Protein AF-A0A430JKJ5-F1 (afdb_monomer_lite)

Secondary structure (DSSP, 8-state):
----------------------------------------------SS--HHHHHHHHHTTTS-----PPEEEE-GGG-BTTEEEEEETTS-EEEEE-SS--EEEBTTS-EEE-EEEEEEGGG--TTSSPPBTTTHHHHHHHHHHHHHHHHTT---TTS-EEEEEESSS-EEEESSGGG-

pLDDT: mean 75.58, std 22.38, range [38.5, 97.31]

Sequence (180 aa):
MLKFKSPNLKFVTVLALVSIICTNGWASTVAAASVESMKALPNIIDSSGNTQQLLNRVTGNVYGSQTKNQIVREVVEQRTSKSKHFLLADGSYQAQISLKDVHYEDENGHWQDIKTDLIDEADLDVATVALSKASAKEVKQLAKDNKDKKSKNQLDRSQTSYRALQIPYDVKIPKQWKQG

Organism: NCBI:txid2496558

Foldseek 3Di:
DDDDDDDDDDDDDDDDDDDDDDPPDPPPPPPPDDDDDPPDDPPPDDVPPCPVVVCCVVVVPVPDDPPVFDFPDWPQVPDDQFWTWTQTPVRDIDIDGHPGGQWAQFPVRGTDGADPDKDWLLPDDPVPDGFGPACVVVSVVSNVVSVVCVVVVNDDSQQTWIWRGGDNHTDTGHNDPVVD

Radius of gyration: 34.62 Å; chains: 1; bounding box: 59×71×92 Å

Structure (mmCIF, N/CA/C/O backbone):
data_AF-A0A430JKJ5-F1
#
_entry.id   AF-A0A430JKJ5-F1
#
loop_
_atom_site.group_PDB
_atom_site.id
_atom_site.type_symbol
_atom_site.label_atom_id
_atom_site.label_alt_id
_atom_site.label_comp_id
_atom_site.label_asym_id
_atom_site.label_entity_id
_atom_site.label_seq_id
_atom_site.pdbx_PDB_ins_code
_atom_site.Cartn_x
_atom_site.Cartn_y
_atom_site.Cartn_z
_atom_site.occupancy
_atom_site.B_iso_or_equiv
_atom_sit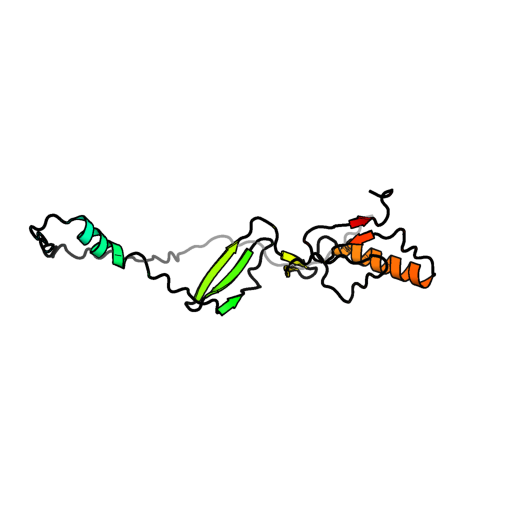e.auth_seq_id
_atom_site.auth_comp_id
_atom_site.auth_asym_id
_atom_site.auth_atom_id
_atom_site.pdbx_PDB_model_num
ATOM 1 N N . MET A 1 1 ? 9.485 57.137 -21.119 1.00 43.47 1 MET A N 1
ATOM 2 C CA . MET A 1 1 ? 8.106 57.587 -21.410 1.00 43.47 1 MET A CA 1
ATOM 3 C C . MET A 1 1 ? 7.157 56.467 -20.983 1.00 43.47 1 MET A C 1
ATOM 5 O O . MET A 1 1 ? 6.981 55.505 -21.713 1.00 43.47 1 MET A O 1
ATOM 9 N N . LEU A 1 2 ? 6.689 56.516 -19.732 1.00 38.50 2 LEU A N 1
ATOM 10 C CA . LEU A 1 2 ? 5.888 55.473 -19.075 1.00 38.50 2 LEU A CA 1
ATOM 11 C C . LEU A 1 2 ? 4.396 55.742 -19.314 1.00 38.50 2 LEU A C 1
ATOM 13 O O . LEU A 1 2 ? 3.944 56.863 -19.095 1.00 38.50 2 LEU A O 1
ATOM 17 N N . LYS A 1 3 ? 3.628 54.730 -19.729 1.00 49.59 3 LYS A N 1
ATOM 18 C CA . LYS A 1 3 ? 2.158 54.781 -19.740 1.00 49.59 3 LYS A CA 1
ATOM 19 C C . LYS A 1 3 ? 1.602 53.642 -18.892 1.00 49.59 3 LYS A C 1
ATOM 21 O O . LYS A 1 3 ? 1.526 52.502 -19.334 1.00 49.59 3 LYS A O 1
ATOM 26 N N . PHE A 1 4 ? 1.219 53.995 -17.668 1.00 42.94 4 PHE A N 1
ATOM 27 C CA . PHE A 1 4 ? 0.308 53.230 -16.823 1.00 42.94 4 PHE A CA 1
ATOM 28 C C . PHE A 1 4 ? -1.091 53.231 -17.449 1.00 42.94 4 PHE A C 1
ATOM 30 O O . PHE A 1 4 ? -1.574 54.274 -17.892 1.00 42.94 4 PHE A O 1
ATOM 37 N N . LYS A 1 5 ? -1.757 52.074 -17.448 1.00 46.75 5 LYS A N 1
ATOM 38 C CA . LYS A 1 5 ? -3.188 51.966 -17.742 1.00 46.75 5 LYS A CA 1
ATOM 39 C C . LYS A 1 5 ? -3.823 50.972 -16.772 1.00 46.75 5 LYS A C 1
ATOM 41 O O . LYS A 1 5 ? -3.668 49.768 -16.924 1.00 46.75 5 LYS A O 1
ATOM 46 N N . SER A 1 6 ? -4.540 51.503 -15.790 1.00 54.81 6 SER A N 1
ATOM 47 C CA . SER A 1 6 ? -5.613 50.822 -15.063 1.00 54.81 6 SER A CA 1
ATOM 48 C C . SER A 1 6 ? -6.937 51.525 -15.387 1.00 54.81 6 SER A C 1
ATOM 50 O O . SER A 1 6 ? -6.944 52.707 -15.745 1.00 54.81 6 SER A O 1
ATOM 52 N N . PRO A 1 7 ? -8.054 50.786 -15.358 1.00 58.53 7 PRO A N 1
ATOM 53 C CA . PRO A 1 7 ? -9.242 51.285 -14.656 1.00 58.53 7 PRO A CA 1
ATOM 54 C C . PRO A 1 7 ? -9.974 50.151 -13.902 1.00 58.53 7 PRO A C 1
ATOM 56 O O . PRO A 1 7 ? -10.229 49.095 -14.463 1.00 58.53 7 PRO A O 1
ATOM 59 N N . ASN A 1 8 ? -10.159 50.295 -12.582 1.00 41.75 8 ASN A N 1
ATOM 60 C CA . ASN A 1 8 ? -11.406 50.691 -11.889 1.00 41.75 8 ASN A CA 1
ATOM 61 C C . ASN A 1 8 ? -12.395 49.528 -11.664 1.00 41.75 8 ASN A C 1
ATOM 63 O O . ASN A 1 8 ? -12.852 48.945 -12.636 1.00 41.75 8 ASN A O 1
ATOM 67 N N . LEU A 1 9 ? -12.836 49.283 -10.416 1.00 39.97 9 LEU A N 1
ATOM 68 C CA . LEU A 1 9 ? -14.124 49.808 -9.912 1.00 39.97 9 LEU A CA 1
ATOM 69 C C . LEU A 1 9 ? -14.486 49.292 -8.487 1.00 39.97 9 LEU A C 1
ATOM 71 O O . LEU A 1 9 ? -15.038 48.214 -8.340 1.00 39.97 9 LEU A O 1
ATOM 75 N N . LYS A 1 10 ? -14.184 50.134 -7.482 1.00 42.31 10 LYS A N 1
ATOM 76 C CA . LYS A 1 10 ? -14.987 50.597 -6.315 1.00 42.31 10 LYS A CA 1
ATOM 77 C C . LYS A 1 10 ? -15.687 49.621 -5.331 1.00 42.31 10 LYS A C 1
ATOM 79 O O . LYS A 1 10 ? -16.267 48.627 -5.727 1.00 42.31 10 LYS A O 1
ATOM 84 N N . PHE A 1 11 ? -15.796 50.134 -4.088 1.00 40.69 11 PHE A N 1
ATOM 85 C CA . PHE A 1 11 ? -16.632 49.737 -2.928 1.00 40.69 11 PHE A CA 1
ATOM 86 C C . PHE A 1 11 ? -16.007 48.649 -2.029 1.00 40.69 11 PHE A C 1
ATOM 88 O O . PHE A 1 11 ? -15.723 47.566 -2.501 1.00 40.69 11 PHE A O 1
ATOM 95 N N . VAL A 1 12 ? -15.742 48.808 -0.729 1.00 43.81 12 VAL A N 1
ATOM 96 C CA . VAL A 1 12 ? -16.074 49.806 0.299 1.00 43.81 12 VAL A CA 1
ATOM 97 C C . VAL A 1 12 ? -15.045 49.648 1.421 1.00 43.81 12 VAL A C 1
ATOM 99 O O . VAL A 1 12 ? -14.751 48.529 1.833 1.00 43.81 12 VAL A O 1
ATOM 102 N N . THR A 1 13 ? -14.565 50.762 1.966 1.00 44.81 13 THR A N 1
ATOM 103 C CA . THR A 1 13 ? -13.872 50.797 3.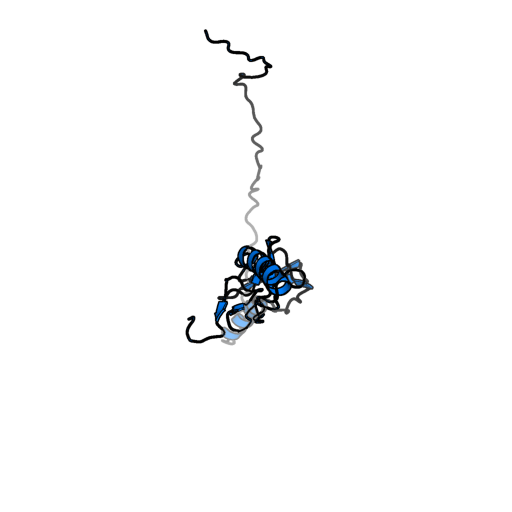255 1.00 44.81 13 THR A CA 1
ATOM 104 C C . THR A 1 13 ? -14.624 51.761 4.171 1.00 44.81 13 THR A C 1
ATOM 106 O O . THR A 1 13 ? -15.038 52.826 3.722 1.00 44.81 13 THR A O 1
ATOM 109 N N . VAL A 1 14 ? -14.689 51.402 5.456 1.00 39.31 14 VAL A N 1
ATOM 110 C CA . VAL A 1 14 ? -15.013 52.244 6.625 1.00 39.31 14 VAL A CA 1
ATOM 111 C C . VAL A 1 14 ? -16.501 52.451 6.946 1.00 39.31 14 VAL A C 1
ATOM 113 O O . VAL A 1 14 ? -17.151 53.337 6.409 1.00 39.31 14 VAL A O 1
ATOM 116 N N . LEU A 1 15 ? -16.983 51.744 7.972 1.00 39.16 15 LEU A N 1
ATOM 117 C CA . LEU A 1 15 ? -17.600 52.414 9.122 1.00 39.16 15 LEU A CA 1
ATOM 118 C C . LEU A 1 15 ? -17.430 51.545 10.375 1.00 39.16 15 LEU A C 1
ATOM 120 O O . LEU A 1 15 ? -17.900 50.412 10.442 1.00 39.16 15 LEU A O 1
ATOM 124 N N . ALA A 1 16 ? -16.697 52.081 11.343 1.00 38.69 16 ALA A N 1
ATOM 125 C CA . ALA A 1 16 ? -16.612 51.558 12.694 1.00 38.69 16 ALA A CA 1
ATOM 126 C C . ALA A 1 16 ? -17.797 52.064 13.533 1.00 38.69 16 ALA A C 1
ATOM 128 O O . ALA A 1 16 ? -18.302 53.154 13.280 1.00 38.69 16 ALA A O 1
ATOM 129 N N . LEU A 1 17 ? -18.096 51.302 14.594 1.00 39.66 17 LEU A N 1
ATOM 130 C CA . LEU A 1 17 ? -18.812 51.684 15.821 1.00 39.66 17 LEU A CA 1
ATOM 131 C C . LEU A 1 17 ? -20.330 51.924 15.743 1.00 39.66 17 LEU A C 1
ATOM 133 O O . LEU A 1 17 ? -20.794 52.857 15.105 1.00 39.66 17 LEU A O 1
ATOM 137 N N . VAL A 1 18 ? -21.050 51.092 16.515 1.00 40.38 18 VAL A N 1
ATOM 138 C CA . VAL A 1 18 ? -22.227 51.343 17.392 1.00 40.38 18 VAL A CA 1
ATOM 139 C C . VAL A 1 18 ? -22.970 49.995 17.482 1.00 40.38 18 VAL A C 1
ATOM 141 O O . VAL A 1 18 ? -23.656 49.589 16.559 1.00 40.38 18 VAL A O 1
ATOM 144 N N . SER A 1 19 ? -22.560 49.108 18.389 1.00 39.31 19 SER A N 1
ATOM 145 C CA . SER A 1 19 ? -23.060 48.947 19.765 1.00 39.31 19 SER A CA 1
ATOM 146 C C . SER A 1 19 ? -24.306 48.060 19.867 1.00 39.31 19 SER A C 1
ATOM 148 O O . SER A 1 19 ? -25.221 48.189 19.066 1.00 39.31 19 SER A O 1
ATOM 150 N N . ILE A 1 20 ? -24.340 47.302 20.967 1.00 48.88 20 ILE A N 1
ATOM 151 C CA . ILE A 1 20 ? -25.527 46.847 21.707 1.00 48.88 20 ILE A CA 1
ATOM 152 C C . ILE A 1 20 ? -25.961 45.383 21.486 1.00 48.88 20 ILE A C 1
ATOM 154 O O . ILE A 1 20 ? -26.680 45.033 20.563 1.00 48.88 20 ILE A O 1
ATOM 158 N N . ILE A 1 21 ? -25.514 44.577 22.461 1.00 48.72 21 ILE A N 1
ATOM 159 C CA . ILE A 1 21 ? -26.266 43.589 23.255 1.00 48.72 21 ILE A CA 1
ATOM 160 C C . ILE A 1 21 ? -26.937 42.444 22.487 1.00 48.72 21 ILE A C 1
ATOM 162 O O . ILE A 1 21 ? -28.002 42.612 21.914 1.00 48.72 21 ILE A O 1
ATOM 166 N N . CYS A 1 22 ? -26.396 41.236 22.664 1.00 47.09 22 CYS A N 1
ATOM 167 C CA . CYS A 1 22 ? -27.183 40.031 22.953 1.00 47.09 22 CYS A CA 1
ATOM 168 C C . CYS A 1 22 ? -26.303 39.056 23.748 1.00 47.09 22 CYS A C 1
ATOM 170 O O . CYS A 1 22 ? -25.834 38.030 23.261 1.00 47.09 22 CYS A O 1
ATOM 172 N N . THR A 1 23 ? -26.049 39.416 25.005 1.00 49.38 23 THR A N 1
ATOM 173 C CA . THR A 1 23 ? -25.749 38.446 26.056 1.00 49.38 23 THR A CA 1
ATOM 174 C C . THR A 1 23 ? -26.977 37.553 26.217 1.00 49.38 23 THR A C 1
ATOM 176 O O . THR A 1 23 ? -27.922 37.923 26.913 1.00 49.38 23 THR A O 1
ATOM 179 N N . ASN A 1 24 ? -26.992 36.391 25.569 1.00 54.28 24 ASN A N 1
ATOM 180 C CA . ASN A 1 24 ? -27.980 35.367 25.885 1.00 54.28 24 ASN A CA 1
ATOM 181 C C . ASN A 1 24 ? -27.554 34.697 27.189 1.00 54.28 24 ASN A C 1
ATOM 183 O O . ASN A 1 24 ? -26.754 33.764 27.216 1.00 54.28 24 ASN A O 1
ATOM 187 N N . GLY A 1 25 ? -28.067 35.272 28.277 1.00 43.81 25 GLY A N 1
ATOM 188 C CA . GLY A 1 25 ? -28.028 34.714 29.612 1.00 43.81 25 GLY A CA 1
ATOM 189 C C . GLY A 1 25 ? -28.735 33.369 29.631 1.00 43.81 25 GLY A C 1
ATOM 190 O O . GLY A 1 25 ? -29.954 33.285 29.491 1.00 43.81 25 GLY A O 1
ATOM 191 N N . TRP A 1 26 ? -27.958 32.315 29.849 1.00 45.47 26 TRP A N 1
ATOM 192 C CA . TRP A 1 26 ? -28.495 31.069 30.359 1.00 45.47 26 TRP A CA 1
ATOM 193 C C . TRP A 1 26 ? -28.844 31.316 31.827 1.00 45.47 26 TRP A C 1
ATOM 195 O O . TRP A 1 26 ? -27.991 31.285 32.713 1.00 45.47 26 TRP A O 1
ATOM 205 N N . ALA A 1 27 ? -30.104 31.663 32.071 1.00 41.31 27 ALA A N 1
ATOM 206 C CA . ALA A 1 27 ? -30.665 31.732 33.405 1.00 41.31 27 ALA A CA 1
ATOM 207 C C . ALA A 1 27 ? -30.803 30.302 33.943 1.00 41.31 27 ALA A C 1
ATOM 209 O O . ALA A 1 27 ? -31.838 29.662 33.781 1.00 41.31 27 ALA A O 1
ATOM 210 N N . SER A 1 28 ? -29.748 29.785 34.569 1.00 47.28 28 SER A N 1
ATOM 211 C CA . SER A 1 28 ? -29.878 28.642 35.469 1.00 47.28 28 SER A CA 1
ATOM 212 C C . SER A 1 28 ? -30.292 29.178 36.832 1.00 47.28 28 SER A C 1
ATOM 214 O O . SER A 1 28 ? -29.468 29.558 37.661 1.00 47.28 28 SER A O 1
ATOM 216 N N . THR A 1 29 ? -31.602 29.250 37.044 1.00 52.78 29 THR A N 1
ATOM 217 C CA . THR A 1 29 ? -32.193 29.376 38.371 1.00 52.78 29 THR A CA 1
ATOM 218 C C . THR A 1 29 ? -31.879 28.100 39.152 1.00 52.78 29 THR A C 1
ATOM 220 O O . THR A 1 29 ? -32.516 27.064 38.983 1.00 52.78 29 THR A O 1
ATOM 223 N N . VAL A 1 30 ? -30.871 28.153 40.024 1.00 49.38 30 VAL A N 1
ATOM 224 C CA . VAL A 1 30 ? -30.726 27.164 41.098 1.00 49.38 30 VAL A CA 1
ATOM 225 C C . VAL A 1 30 ? -31.792 27.471 42.142 1.00 49.38 30 VAL A C 1
ATOM 227 O O . VAL A 1 30 ? -31.608 28.283 43.044 1.00 49.38 30 VAL A O 1
ATOM 230 N N . ALA A 1 31 ? -32.958 26.852 41.966 1.00 43.62 31 ALA A N 1
ATOM 231 C CA . ALA A 1 31 ? -33.955 26.757 43.012 1.00 43.62 31 ALA A CA 1
ATOM 232 C C . ALA A 1 31 ? -33.332 25.999 44.192 1.00 43.62 31 ALA A C 1
ATOM 234 O O . ALA A 1 31 ? -33.037 24.807 44.103 1.00 43.62 31 ALA A O 1
ATOM 235 N N . ALA A 1 32 ? -33.117 26.714 45.293 1.00 47.91 32 ALA A N 1
ATOM 236 C CA . ALA A 1 32 ? -32.858 26.129 46.594 1.00 47.91 32 ALA A CA 1
ATOM 237 C C . ALA A 1 32 ? -34.138 25.418 47.061 1.00 47.91 32 ALA A C 1
ATOM 239 O O . ALA A 1 32 ? -34.998 26.012 47.707 1.00 47.91 32 ALA A O 1
ATOM 240 N N . ALA A 1 33 ? -34.284 24.148 46.687 1.00 47.75 33 ALA A N 1
ATOM 241 C CA . ALA A 1 33 ? -35.270 23.254 47.270 1.00 47.75 33 ALA A CA 1
ATOM 242 C C . ALA A 1 33 ? -34.684 22.654 48.556 1.00 47.75 33 ALA A C 1
ATOM 244 O O . ALA A 1 33 ? -33.824 21.778 48.523 1.00 47.75 33 ALA A O 1
ATOM 245 N N . SER A 1 34 ? -35.11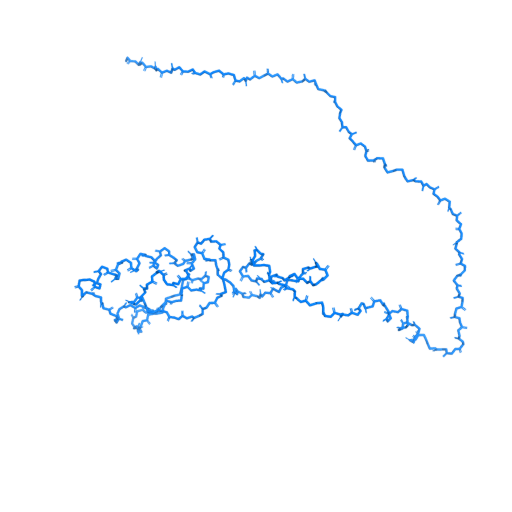8 23.241 49.670 1.00 43.88 34 SER A N 1
ATOM 246 C CA . SER A 1 34 ? -35.450 22.601 50.948 1.00 43.88 34 SER A CA 1
ATOM 247 C C . SER A 1 34 ? -34.831 21.230 51.255 1.00 43.88 34 SER A C 1
ATOM 249 O O . SER A 1 34 ? -35.166 20.208 50.657 1.00 43.88 34 SER A O 1
ATOM 251 N N . VAL A 1 35 ? -34.034 21.233 52.324 1.00 50.25 35 VAL A N 1
ATOM 252 C CA . VAL A 1 35 ? -33.816 20.108 53.238 1.00 50.25 35 VAL A CA 1
ATOM 253 C C . VAL A 1 35 ? -35.162 19.472 53.588 1.00 50.25 35 VAL A C 1
ATOM 255 O O . VAL A 1 35 ? -36.017 20.176 54.106 1.00 50.25 35 VAL A O 1
ATOM 258 N N . GLU A 1 36 ? -35.337 18.174 53.324 1.00 49.38 36 GLU A N 1
ATOM 259 C CA . GLU A 1 36 ? -35.949 17.213 54.254 1.00 49.38 36 GLU A CA 1
ATOM 260 C C . GLU A 1 36 ? -36.049 15.805 53.648 1.00 49.38 36 GLU A C 1
ATOM 262 O O . GLU A 1 36 ? -36.256 15.611 52.455 1.00 49.38 36 GLU A O 1
ATOM 267 N N . SER A 1 37 ? -35.951 14.812 54.534 1.00 45.97 37 SER A N 1
ATOM 268 C CA . SER A 1 37 ? -36.107 13.375 54.283 1.00 45.97 37 SER A CA 1
ATOM 269 C C . SER A 1 37 ? -34.850 12.608 53.852 1.00 45.97 37 SER A C 1
ATOM 271 O O . SER A 1 37 ? -34.845 11.848 52.885 1.00 45.97 37 SER A O 1
ATOM 273 N N . MET A 1 38 ? -33.806 12.664 54.687 1.00 45.25 38 MET A N 1
ATOM 274 C CA . MET A 1 38 ? -32.993 11.462 54.904 1.00 45.25 38 MET A CA 1
ATOM 275 C C . MET A 1 38 ? -33.877 10.424 55.610 1.00 45.25 38 MET A C 1
ATOM 277 O O . MET A 1 38 ? -33.901 10.326 56.836 1.00 45.25 38 MET A O 1
ATOM 281 N N . LYS A 1 39 ? -34.669 9.681 54.829 1.00 48.00 39 LYS A N 1
ATOM 282 C CA . LYS A 1 39 ? -35.293 8.447 55.303 1.00 48.00 39 LYS A CA 1
ATOM 283 C C . LYS A 1 39 ? -34.177 7.523 55.767 1.00 48.00 39 LYS A C 1
ATOM 285 O O . LYS A 1 39 ? -33.241 7.250 55.019 1.00 48.00 39 LYS A O 1
ATOM 290 N N . ALA A 1 40 ? -34.301 7.103 57.021 1.00 45.19 40 ALA A N 1
ATOM 291 C CA . ALA A 1 40 ? -33.427 6.162 57.690 1.00 45.19 40 ALA A CA 1
ATOM 292 C C . ALA A 1 40 ? -32.997 5.037 56.741 1.00 45.19 40 ALA A C 1
ATOM 294 O O . ALA A 1 40 ? -33.836 4.357 56.144 1.00 45.19 40 ALA A O 1
ATOM 295 N N . LEU A 1 41 ? -31.683 4.849 56.618 1.00 42.44 41 LEU A N 1
ATOM 296 C CA . LEU A 1 41 ? -31.131 3.638 56.032 1.00 42.44 41 LEU A CA 1
ATOM 297 C C . LEU A 1 41 ? -31.701 2.449 56.820 1.00 42.44 41 LEU A C 1
ATOM 299 O O . LEU A 1 41 ? -31.653 2.478 58.055 1.00 42.44 41 LEU A O 1
ATOM 303 N N . PRO A 1 42 ? -32.254 1.417 56.161 1.00 50.62 42 PRO A N 1
ATOM 304 C CA . PRO A 1 42 ? -32.608 0.202 56.867 1.00 50.62 42 PRO A CA 1
ATOM 305 C C . PRO A 1 42 ? -31.329 -0.359 57.487 1.00 50.62 42 PRO A C 1
ATOM 307 O O . PRO A 1 42 ? -30.350 -0.641 56.795 1.00 50.62 42 PRO A O 1
ATOM 310 N N . ASN A 1 43 ? -31.336 -0.473 58.811 1.00 47.88 43 ASN A N 1
ATOM 311 C CA . ASN A 1 43 ? -30.286 -1.122 59.570 1.00 47.88 43 ASN A CA 1
ATOM 312 C C . ASN A 1 43 ? -30.338 -2.624 59.260 1.00 47.88 43 ASN A C 1
ATOM 314 O O . ASN A 1 43 ? -31.046 -3.377 59.924 1.00 47.88 43 ASN A O 1
ATOM 318 N N . ILE A 1 44 ? -29.649 -3.055 58.203 1.00 49.06 44 ILE A N 1
ATOM 319 C CA . ILE A 1 44 ? -29.489 -4.474 57.875 1.00 49.06 44 ILE A CA 1
ATOM 320 C C . ILE A 1 44 ? -28.328 -5.001 58.721 1.00 49.06 44 ILE A C 1
ATOM 322 O O . ILE A 1 44 ? -27.217 -5.197 58.234 1.00 49.06 44 ILE A O 1
ATOM 326 N N . ILE A 1 45 ? -28.581 -5.189 60.016 1.00 43.78 45 ILE A N 1
ATOM 327 C CA . ILE A 1 45 ? -27.755 -6.053 60.859 1.00 43.78 45 ILE A CA 1
ATOM 328 C C . ILE A 1 45 ? -28.511 -7.371 60.952 1.00 43.78 45 ILE A C 1
ATOM 330 O O . ILE A 1 45 ? -29.358 -7.556 61.822 1.00 43.78 45 ILE A O 1
ATOM 334 N N . ASP A 1 46 ? -28.223 -8.270 60.017 1.00 48.22 46 ASP A N 1
ATOM 335 C CA . ASP A 1 46 ? -28.394 -9.689 60.294 1.00 48.22 46 ASP A CA 1
ATOM 336 C C . ASP A 1 46 ? -27.149 -10.153 61.062 1.00 48.22 46 ASP A C 1
ATOM 338 O O . ASP A 1 46 ? -26.013 -9.865 60.674 1.00 48.22 46 ASP A O 1
ATOM 342 N N . SER A 1 47 ? -27.355 -10.827 62.187 1.00 52.94 47 SER A N 1
ATOM 343 C CA . SER A 1 47 ? -26.333 -11.224 63.164 1.00 52.94 47 SER A CA 1
ATOM 344 C C . SER A 1 47 ? -25.454 -12.395 62.695 1.00 52.94 47 SER A C 1
ATOM 346 O O . SER A 1 47 ? -24.854 -13.098 63.505 1.00 52.94 47 SER A O 1
ATOM 348 N N . SER A 1 48 ? -25.335 -12.606 61.383 1.00 49.59 48 SER A N 1
ATOM 349 C CA . SER A 1 48 ? -24.735 -13.795 60.768 1.00 49.59 48 SER A CA 1
ATOM 350 C C . SER A 1 48 ? -23.320 -13.588 60.205 1.00 49.59 48 SER A C 1
ATOM 352 O O . SER A 1 48 ? -22.791 -14.466 59.526 1.00 49.59 48 SER A O 1
ATOM 354 N N . GLY A 1 49 ? -22.658 -12.462 60.507 1.00 50.94 49 GLY A N 1
ATOM 355 C CA . GLY A 1 49 ? -21.197 -12.323 60.372 1.00 50.94 49 GLY 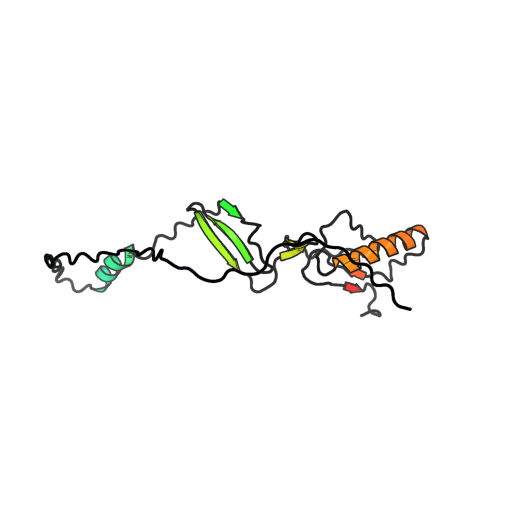A CA 1
ATOM 356 C C . GLY A 1 49 ? -20.617 -12.495 58.960 1.00 50.94 49 GLY A C 1
ATOM 357 O O . GLY A 1 49 ? -19.418 -12.725 58.826 1.00 50.94 49 GLY A O 1
ATOM 358 N N . ASN A 1 50 ? -21.425 -12.381 57.901 1.00 53.66 50 ASN A N 1
ATOM 359 C CA . ASN A 1 50 ? -20.978 -12.604 56.525 1.00 53.66 50 ASN A CA 1
ATOM 360 C C . ASN A 1 50 ? -21.079 -11.335 55.663 1.00 53.66 50 ASN A C 1
ATOM 362 O O . ASN A 1 50 ? -21.918 -11.203 54.771 1.00 53.66 50 ASN A O 1
ATOM 366 N N . THR A 1 51 ? -20.188 -10.382 55.932 1.00 52.38 51 THR A N 1
ATOM 367 C CA . THR A 1 51 ? -20.081 -9.102 55.207 1.00 52.38 51 THR A CA 1
ATOM 368 C C . THR A 1 51 ? -19.653 -9.264 53.741 1.00 52.38 51 THR A C 1
ATOM 370 O O . THR A 1 51 ? -19.977 -8.420 52.906 1.00 52.38 51 THR A O 1
ATOM 373 N N . GLN A 1 52 ? -18.995 -10.375 53.398 1.00 50.91 52 GLN A N 1
ATOM 374 C CA . GLN A 1 52 ? -18.529 -10.691 52.041 1.00 50.91 52 GLN A CA 1
ATOM 375 C C . GLN A 1 52 ? -19.699 -10.942 51.067 1.00 50.91 52 GLN A C 1
ATOM 377 O O . GLN A 1 52 ? -19.661 -10.518 49.913 1.00 50.91 52 GLN A O 1
ATOM 382 N N . GLN A 1 53 ? -20.783 -11.580 51.524 1.00 52.16 53 GLN A N 1
ATOM 383 C CA . GLN A 1 53 ? -21.939 -11.877 50.664 1.00 52.16 53 GLN A CA 1
ATOM 384 C C . GLN A 1 53 ? -22.833 -10.656 50.403 1.00 52.16 53 GLN A C 1
ATOM 386 O O . GLN A 1 53 ? -23.453 -10.564 49.341 1.00 52.16 53 GLN A O 1
ATOM 391 N N . LEU A 1 54 ? -22.883 -9.697 51.333 1.00 54.34 54 LEU A N 1
ATOM 392 C CA . LEU A 1 54 ? -23.630 -8.447 51.156 1.00 54.34 54 LEU A CA 1
ATOM 393 C C . LEU A 1 54 ? -22.925 -7.490 50.190 1.00 54.34 54 LEU A C 1
ATOM 395 O O . LEU A 1 54 ? -23.590 -6.903 49.337 1.00 54.34 54 LEU A O 1
ATOM 399 N N . LEU A 1 55 ? -21.590 -7.410 50.241 1.00 53.00 55 LEU A N 1
ATOM 400 C CA . LEU A 1 55 ? -20.805 -6.695 49.232 1.00 53.00 55 LEU A CA 1
ATOM 401 C C . LEU A 1 55 ? -21.091 -7.243 47.834 1.00 53.00 55 LEU A C 1
ATOM 403 O O . LEU A 1 55 ? -21.409 -6.455 46.951 1.00 53.00 55 LEU A O 1
ATOM 407 N N . ASN A 1 56 ? -21.120 -8.564 47.640 1.00 55.44 56 ASN A N 1
ATOM 408 C CA . ASN A 1 56 ? -21.435 -9.162 46.336 1.00 55.44 56 ASN A CA 1
ATOM 409 C C . ASN A 1 56 ? -22.884 -8.942 45.875 1.00 55.44 56 ASN A C 1
ATOM 411 O O . ASN A 1 56 ? -23.128 -8.923 44.677 1.00 55.44 56 ASN A O 1
ATOM 415 N N . ARG A 1 57 ? -23.857 -8.743 46.773 1.00 54.81 57 ARG A N 1
ATOM 416 C CA . ARG A 1 57 ? -25.244 -8.419 46.378 1.00 54.81 57 ARG A CA 1
ATOM 417 C C . ARG A 1 57 ? -25.429 -6.948 46.010 1.00 54.81 57 ARG A C 1
ATOM 419 O O . ARG A 1 57 ? -26.215 -6.643 45.120 1.00 54.81 57 ARG A O 1
ATOM 426 N N . VAL A 1 58 ? -24.698 -6.051 46.670 1.00 58.41 58 VAL A N 1
ATOM 427 C CA . VAL A 1 58 ? -24.746 -4.604 46.401 1.00 58.41 58 VAL A CA 1
ATOM 428 C C . VAL A 1 58 ? -23.854 -4.224 45.212 1.00 58.41 58 VAL A C 1
ATOM 430 O O . VAL A 1 58 ? -24.225 -3.368 44.417 1.00 58.41 58 VAL A O 1
ATOM 433 N N . THR A 1 59 ? -22.710 -4.892 45.035 1.00 50.09 59 THR A N 1
ATOM 434 C CA . THR A 1 59 ? -21.773 -4.649 43.919 1.00 50.09 59 THR A CA 1
ATOM 435 C C . THR A 1 59 ? -21.988 -5.579 42.721 1.00 50.09 59 THR A C 1
ATOM 437 O O . THR A 1 59 ? -21.660 -5.206 41.596 1.00 50.09 59 THR A O 1
ATOM 440 N N . GLY A 1 60 ? -22.602 -6.753 42.912 1.00 46.19 60 GLY A N 1
ATOM 441 C CA . GLY A 1 60 ? -22.807 -7.754 41.855 1.00 46.19 60 GLY A CA 1
ATOM 442 C C . GLY A 1 60 ? -23.841 -7.383 40.793 1.00 46.19 60 GLY A C 1
ATOM 443 O O . GLY A 1 60 ? -23.871 -8.019 39.747 1.00 46.19 60 GLY A O 1
ATOM 444 N N . ASN A 1 61 ? -24.632 -6.328 41.016 1.00 48.81 61 ASN A N 1
ATOM 445 C CA . ASN A 1 61 ? -25.570 -5.786 40.026 1.00 48.81 61 ASN A CA 1
ATOM 446 C C . ASN A 1 61 ? -25.079 -4.493 39.345 1.00 48.81 61 ASN A C 1
ATOM 448 O O . ASN A 1 61 ? -25.818 -3.916 38.551 1.00 48.81 61 ASN A O 1
ATOM 452 N N . VAL A 1 62 ? -23.853 -4.027 39.630 1.00 51.69 62 VAL A N 1
ATOM 453 C CA . VAL A 1 62 ? -23.293 -2.788 39.044 1.00 51.69 62 VAL A CA 1
ATOM 454 C C . VAL A 1 62 ? -22.265 -3.073 37.941 1.00 51.69 62 VAL A C 1
ATOM 456 O O . VAL A 1 62 ? -22.019 -2.223 37.086 1.00 51.69 62 VAL A O 1
ATOM 459 N N . TYR A 1 63 ? -21.721 -4.290 37.865 1.00 42.72 63 TYR A N 1
ATOM 460 C CA . TYR A 1 63 ? -20.934 -4.707 36.705 1.00 42.72 63 TYR A CA 1
ATOM 461 C C . TYR A 1 63 ? -21.881 -5.148 35.597 1.00 42.72 63 TYR A C 1
ATOM 463 O O . TYR A 1 63 ? -22.322 -6.294 35.555 1.00 42.72 63 TYR A O 1
ATOM 471 N N . GLY A 1 64 ? -22.228 -4.184 34.740 1.00 47.78 64 GLY A N 1
ATOM 472 C CA . GLY A 1 64 ? -23.098 -4.362 33.588 1.00 47.78 64 GLY A CA 1
ATOM 473 C C . GLY A 1 64 ? -22.842 -5.692 32.894 1.00 47.78 64 GLY A C 1
ATOM 474 O O . GLY A 1 64 ? -21.724 -5.976 32.457 1.00 47.78 64 GLY A O 1
ATOM 475 N N . SER A 1 65 ? -23.908 -6.491 32.824 1.00 42.66 65 SER A N 1
ATOM 476 C CA . SER A 1 65 ? -24.042 -7.615 31.911 1.00 42.66 65 SER A CA 1
ATOM 477 C C . SER A 1 65 ? -23.435 -7.201 30.575 1.00 42.66 65 SER A C 1
ATOM 479 O O . SER A 1 65 ? -23.970 -6.333 29.887 1.00 42.66 65 SER A O 1
ATOM 481 N N . GLN A 1 66 ? -22.272 -7.764 30.245 1.00 53.97 66 GLN A N 1
ATOM 482 C CA . GLN A 1 66 ? -21.647 -7.616 28.939 1.00 53.97 66 GLN A CA 1
ATOM 483 C C . GLN A 1 66 ? -22.505 -8.416 27.955 1.00 53.97 66 GLN A C 1
ATOM 485 O O . GLN A 1 66 ? -22.107 -9.475 27.471 1.00 53.97 66 GLN A O 1
ATOM 490 N N . THR A 1 67 ? -23.730 -7.959 27.689 1.00 55.59 67 THR A N 1
ATOM 491 C CA . THR A 1 67 ? -24.461 -8.391 26.508 1.00 55.59 67 THR A CA 1
ATOM 492 C C . THR A 1 67 ? -23.569 -7.994 25.353 1.00 55.59 67 THR A C 1
ATOM 494 O O . THR A 1 67 ? -23.397 -6.804 25.097 1.00 55.59 67 THR A O 1
ATOM 497 N N . LYS A 1 68 ? -22.920 -8.987 24.738 1.00 65.25 68 LYS A N 1
ATOM 498 C CA . LYS A 1 68 ? -22.070 -8.818 23.565 1.00 65.25 68 LYS A CA 1
ATOM 499 C C . LYS A 1 68 ? -22.912 -8.133 22.499 1.00 65.25 68 LYS A C 1
ATOM 501 O O . LYS A 1 68 ? -23.682 -8.779 21.791 1.00 65.25 68 LYS A O 1
ATOM 506 N N . ASN A 1 69 ? -22.815 -6.815 22.475 1.00 80.38 69 ASN A N 1
ATOM 507 C CA . ASN A 1 69 ? -23.600 -5.979 21.607 1.00 80.38 69 ASN A CA 1
ATOM 508 C C . ASN A 1 69 ? -23.155 -6.284 20.177 1.00 80.38 69 ASN A C 1
ATOM 510 O O . ASN A 1 69 ? -21.957 -6.333 19.883 1.00 80.38 69 ASN A O 1
ATOM 514 N N . GLN A 1 70 ? -24.112 -6.650 19.331 1.00 91.25 70 GLN A N 1
ATOM 515 C CA . GLN A 1 70 ? -23.803 -7.201 18.022 1.00 91.25 70 GLN A CA 1
ATOM 516 C C . GLN A 1 70 ? -23.347 -6.090 17.078 1.00 91.25 70 GLN A C 1
ATOM 518 O O . GLN A 1 70 ? -23.914 -4.998 17.056 1.00 91.25 70 GLN A O 1
ATOM 523 N N . ILE A 1 71 ? -22.318 -6.389 16.286 1.00 93.62 71 ILE A N 1
ATOM 524 C CA . ILE A 1 71 ? -21.839 -5.498 15.232 1.00 93.62 71 ILE A CA 1
ATOM 525 C C . ILE A 1 71 ? -22.879 -5.493 14.113 1.00 93.62 71 ILE A C 1
ATOM 527 O O . ILE A 1 71 ? -23.181 -6.540 13.545 1.00 93.62 71 ILE A O 1
ATOM 531 N N . VAL A 1 72 ? -23.400 -4.310 13.793 1.00 94.81 72 VAL A N 1
ATOM 532 C CA . VAL A 1 72 ? -24.358 -4.107 12.700 1.00 94.81 72 VAL A CA 1
ATOM 533 C C . VAL A 1 72 ? -23.620 -3.896 11.386 1.00 94.81 72 VAL A C 1
ATOM 535 O O . VAL A 1 72 ? -23.960 -4.509 10.378 1.00 94.81 72 VAL A O 1
ATOM 538 N N . ARG A 1 73 ? -22.609 -3.017 11.383 1.00 94.94 73 ARG A N 1
ATOM 539 C CA . ARG A 1 73 ? -21.800 -2.720 10.194 1.00 94.94 73 ARG A CA 1
ATOM 540 C C . ARG A 1 73 ? -20.434 -2.144 10.544 1.00 94.94 73 ARG A C 1
ATOM 542 O O . ARG A 1 73 ? -20.258 -1.539 11.601 1.00 94.94 73 ARG A O 1
ATOM 549 N N . GLU A 1 74 ? -19.495 -2.274 9.615 1.00 95.88 74 GLU A N 1
ATOM 550 C CA . GLU A 1 74 ? -18.257 -1.494 9.623 1.00 95.88 74 GLU A CA 1
ATOM 551 C C . GLU A 1 74 ? -18.526 -0.069 9.108 1.00 95.88 74 GLU A C 1
ATOM 553 O O . GLU A 1 74 ? -19.299 0.138 8.170 1.00 95.88 74 GLU A O 1
ATOM 558 N N . VAL A 1 75 ? -17.888 0.915 9.737 1.00 96.44 75 VAL A N 1
ATOM 559 C CA . VAL A 1 75 ? -17.928 2.333 9.368 1.00 96.44 75 VAL A CA 1
ATOM 560 C C . VAL A 1 75 ? -16.641 2.641 8.608 1.00 96.44 75 VAL A C 1
ATOM 562 O O . VAL A 1 75 ? -15.639 3.074 9.180 1.00 96.44 75 VAL A O 1
ATOM 565 N N . VAL A 1 76 ? -16.651 2.329 7.311 1.00 95.19 76 VAL A N 1
ATOM 566 C CA . VAL A 1 76 ? -15.471 2.389 6.428 1.00 95.19 76 VAL A CA 1
ATOM 567 C C . VAL A 1 76 ? -14.910 3.810 6.337 1.00 95.19 76 VAL A C 1
ATOM 569 O O . VAL A 1 76 ? -13.700 3.996 6.234 1.00 95.19 76 VAL A O 1
ATOM 572 N N . GLU A 1 77 ? -15.768 4.821 6.461 1.00 94.44 77 GLU A N 1
ATOM 573 C CA . GLU A 1 77 ? -15.401 6.238 6.413 1.00 94.44 77 GLU A CA 1
ATOM 574 C C . GLU A 1 77 ? -14.522 6.664 7.599 1.00 94.44 77 GLU A C 1
ATOM 576 O O . GLU A 1 77 ? -13.808 7.659 7.519 1.00 94.44 77 GLU A O 1
ATOM 581 N N . GLN A 1 78 ? -14.559 5.906 8.700 1.00 94.81 78 GLN A N 1
ATOM 582 C CA . GLN A 1 78 ? -13.738 6.135 9.889 1.00 94.81 78 GLN A CA 1
ATOM 583 C C . GLN A 1 78 ? -12.498 5.232 9.931 1.00 94.81 78 GLN A C 1
ATOM 585 O O . GLN A 1 78 ? -11.822 5.160 10.960 1.00 94.81 78 GLN A O 1
ATOM 590 N N . ARG A 1 79 ? -12.173 4.508 8.853 1.00 96.06 79 ARG A N 1
ATOM 591 C CA . ARG A 1 79 ? -10.910 3.766 8.790 1.00 96.06 79 ARG A CA 1
ATOM 592 C C . ARG A 1 79 ? -9.726 4.722 8.921 1.00 96.06 79 ARG A C 1
ATOM 594 O O . ARG A 1 79 ? -9.736 5.845 8.428 1.00 96.06 79 ARG A O 1
ATOM 601 N N . THR A 1 80 ? -8.685 4.241 9.584 1.00 96.38 80 THR A N 1
ATOM 602 C CA . THR A 1 80 ? -7.364 4.882 9.616 1.00 96.38 80 THR A CA 1
ATOM 603 C C . THR A 1 80 ? -6.313 3.835 9.279 1.00 96.38 80 THR A C 1
ATOM 605 O O . THR A 1 80 ? -6.632 2.651 9.296 1.00 96.38 80 THR A O 1
ATOM 608 N N . SER A 1 81 ? -5.047 4.210 9.078 1.00 96.62 81 SER A N 1
ATOM 609 C CA . SER A 1 81 ? -3.949 3.246 8.853 1.00 96.62 81 SER A CA 1
ATOM 610 C C . SER A 1 81 ? -3.954 2.056 9.830 1.00 96.62 81 SER A C 1
ATOM 612 O O . SER A 1 81 ? -3.615 0.935 9.457 1.00 96.62 81 SER A O 1
ATOM 614 N N . LYS A 1 82 ? -4.389 2.278 11.080 1.00 97.31 82 LYS A N 1
ATOM 615 C CA . LYS A 1 82 ? -4.275 1.313 12.182 1.00 97.31 82 LYS A CA 1
ATOM 616 C C . LYS A 1 82 ? -5.594 0.922 12.841 1.00 97.31 82 LYS A C 1
ATOM 618 O O . LYS A 1 82 ? -5.568 0.138 13.788 1.00 97.31 82 LYS A O 1
ATOM 623 N N . SER A 1 83 ? -6.736 1.454 12.406 1.00 96.50 83 SER A N 1
ATOM 624 C CA . SER A 1 83 ? -8.008 1.183 13.082 1.00 96.50 83 SER A CA 1
ATOM 625 C C . SER A 1 83 ? -9.187 0.934 12.154 1.00 96.50 83 SER A C 1
ATOM 627 O O . SER A 1 83 ? -9.291 1.515 11.072 1.00 96.50 83 SER A O 1
ATOM 629 N N . LYS A 1 84 ? -10.089 0.070 12.633 1.00 97.06 84 LYS A N 1
ATOM 630 C CA . LYS A 1 84 ? -11.428 -0.181 12.090 1.00 97.06 84 LYS A CA 1
ATOM 631 C C . LYS A 1 84 ? -12.471 0.266 13.107 1.00 97.06 84 LYS A C 1
ATOM 633 O O . LYS A 1 84 ? -12.283 0.058 14.306 1.00 97.06 84 LYS A O 1
ATOM 638 N N . HIS A 1 85 ? -13.561 0.850 12.629 1.00 96.06 85 HIS A N 1
ATOM 639 C CA . HIS A 1 85 ? -14.676 1.285 13.464 1.00 96.06 85 HIS A CA 1
ATOM 640 C C . HIS A 1 85 ? -15.937 0.521 13.079 1.00 96.06 85 HIS A C 1
ATOM 642 O O . HIS A 1 85 ? -16.195 0.276 11.902 1.00 96.06 85 HIS A O 1
ATOM 648 N N . PHE A 1 86 ? -16.727 0.155 14.079 1.00 96.7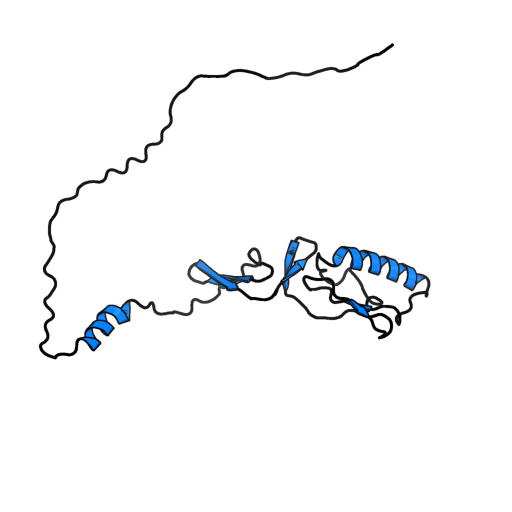5 86 PHE A N 1
ATOM 649 C CA . PHE A 1 86 ? -17.938 -0.637 13.924 1.00 96.75 86 PHE A CA 1
ATOM 650 C C . PHE A 1 86 ? -19.100 0.054 14.627 1.00 96.75 86 PHE A C 1
ATOM 652 O O . PHE A 1 86 ? -18.944 0.544 15.744 1.00 96.75 86 PHE A O 1
ATOM 659 N N . LEU A 1 87 ? -20.261 0.070 13.976 1.00 95.38 87 LEU A N 1
ATOM 660 C CA . LEU A 1 87 ? -21.522 0.495 14.573 1.00 95.38 87 LEU A CA 1
ATOM 661 C C . LEU A 1 87 ? -22.187 -0.716 15.230 1.00 95.38 87 LEU A C 1
ATOM 663 O O . LEU A 1 87 ? -22.370 -1.755 14.585 1.00 95.38 87 LEU A O 1
ATOM 667 N N . LEU A 1 88 ? -22.549 -0.572 16.498 1.00 95.75 88 LEU A N 1
ATOM 668 C CA . LEU A 1 88 ? -23.212 -1.603 17.283 1.00 95.75 88 LEU A CA 1
ATOM 669 C C . LEU A 1 88 ? -24.741 -1.445 17.255 1.00 95.75 88 LEU A C 1
ATOM 671 O O . LEU A 1 88 ? -25.267 -0.413 16.833 1.00 95.75 88 LEU A O 1
ATOM 675 N N . ALA A 1 89 ? -25.468 -2.476 17.692 1.00 93.62 89 ALA A N 1
ATOM 676 C CA . ALA A 1 89 ? -26.933 -2.516 17.619 1.00 93.62 89 ALA A CA 1
ATOM 677 C C . ALA A 1 89 ? -27.635 -1.482 18.518 1.00 93.62 89 ALA A C 1
ATOM 679 O O . ALA A 1 89 ? -28.748 -1.062 18.212 1.00 93.62 89 ALA A O 1
ATOM 680 N N . ASP A 1 90 ? -26.980 -1.032 19.588 1.00 91.25 90 ASP A N 1
ATOM 681 C CA . ASP A 1 90 ? -27.451 0.054 20.462 1.00 91.25 90 ASP A CA 1
ATOM 682 C C . ASP A 1 90 ? -27.141 1.467 19.921 1.00 91.25 90 ASP A C 1
ATOM 684 O O . ASP A 1 90 ? -27.457 2.460 20.574 1.00 91.25 90 ASP A O 1
ATOM 688 N N . GLY A 1 91 ? -26.509 1.573 18.747 1.00 91.69 91 GLY A N 1
ATOM 689 C CA . GLY A 1 91 ? -26.087 2.840 18.147 1.00 91.69 91 GLY A CA 1
ATOM 690 C C . GLY A 1 91 ? -24.742 3.376 18.649 1.00 91.69 91 GLY A C 1
ATOM 691 O O . GLY A 1 91 ? -24.300 4.425 18.177 1.00 91.69 91 GLY A O 1
ATOM 692 N N . SER A 1 92 ? -24.070 2.680 19.570 1.00 93.12 92 SER A N 1
ATOM 693 C CA . SER A 1 92 ? -22.711 3.020 20.001 1.00 93.12 92 SER A CA 1
ATOM 694 C C . SER A 1 92 ? -21.650 2.547 18.996 1.00 93.12 92 SER A C 1
ATOM 696 O O . SER A 1 92 ? -21.927 1.773 18.075 1.00 93.12 92 SER A O 1
ATOM 698 N N . TYR A 1 93 ? -20.416 3.035 19.160 1.00 94.50 93 TYR A N 1
ATOM 699 C CA . TYR A 1 93 ? -19.287 2.706 18.288 1.00 94.50 93 TYR A CA 1
ATOM 700 C C . TYR A 1 93 ? -18.240 1.878 19.027 1.00 94.50 93 TYR A C 1
ATOM 702 O O . TYR A 1 93 ? -17.864 2.188 20.156 1.00 94.50 93 TYR A O 1
ATOM 710 N N . GLN A 1 94 ? -17.704 0.871 18.342 1.00 94.75 94 GLN A N 1
ATOM 711 C CA . GLN A 1 94 ? -16.553 0.095 18.789 1.00 94.75 94 GLN A CA 1
ATOM 712 C C . GLN A 1 94 ? -15.371 0.332 17.849 1.00 94.75 94 GLN A C 1
ATOM 714 O O . GLN A 1 94 ? -15.491 0.160 16.637 1.00 94.75 94 GLN A O 1
ATOM 719 N N . ALA A 1 95 ? -14.213 0.680 18.410 1.00 95.31 95 ALA A N 1
ATOM 720 C CA . ALA A 1 95 ? -12.966 0.822 17.666 1.00 95.31 95 ALA A CA 1
ATOM 721 C C . ALA A 1 95 ? -12.058 -0.391 17.903 1.00 95.31 95 ALA A C 1
ATOM 723 O O . ALA A 1 95 ? -11.771 -0.760 19.042 1.00 95.31 95 ALA A O 1
ATOM 724 N N . GLN A 1 96 ? -11.573 -0.992 16.821 1.00 95.50 96 GLN A N 1
ATOM 725 C CA . GLN A 1 96 ? -10.497 -1.973 16.852 1.00 95.50 96 GLN A CA 1
ATOM 726 C C . GLN A 1 96 ? -9.207 -1.284 16.418 1.00 95.50 96 GLN A C 1
ATOM 728 O O . GLN A 1 96 ? -9.086 -0.858 15.271 1.00 95.50 96 GLN A O 1
ATOM 733 N N . ILE A 1 97 ? -8.246 -1.183 17.333 1.00 96.75 97 ILE A N 1
ATOM 734 C CA . ILE A 1 97 ? -6.970 -0.496 17.111 1.00 96.75 97 ILE A CA 1
ATOM 735 C C . ILE A 1 97 ? -5.851 -1.535 17.051 1.00 96.75 97 ILE A C 1
ATOM 737 O O . ILE A 1 97 ? -5.745 -2.402 17.916 1.00 96.75 97 ILE A O 1
ATOM 741 N N . SER A 1 98 ? -5.012 -1.431 16.027 1.00 96.88 98 SER A N 1
ATOM 742 C CA . SER A 1 98 ? -3.844 -2.279 15.802 1.00 96.88 98 SER A CA 1
ATOM 743 C C . SER A 1 98 ? -2.552 -1.502 16.045 1.00 96.88 98 SER A C 1
ATOM 745 O O . SER A 1 98 ? -2.491 -0.286 15.879 1.00 96.88 98 SER A O 1
ATOM 747 N N . LEU A 1 99 ? -1.481 -2.203 16.421 1.00 96.25 99 LEU A N 1
ATOM 748 C CA . LEU A 1 99 ? -0.156 -1.582 16.581 1.00 96.25 99 LEU A CA 1
ATOM 749 C C . LEU A 1 99 ? 0.518 -1.296 15.228 1.00 96.25 99 LEU A C 1
ATOM 751 O O . LEU A 1 99 ? 1.240 -0.305 15.071 1.00 96.25 99 LEU A O 1
ATOM 755 N N . LYS A 1 100 ? 0.272 -2.178 14.256 1.00 95.31 100 LYS A N 1
ATOM 756 C CA . LYS A 1 100 ? 0.794 -2.118 12.888 1.00 95.31 100 LYS A CA 1
ATOM 757 C C . LYS A 1 100 ? -0.255 -1.549 11.940 1.00 95.31 100 LYS A C 1
ATOM 759 O O . LYS A 1 100 ? -1.443 -1.564 12.259 1.00 95.31 100 LYS A O 1
ATOM 764 N N . ASP A 1 101 ? 0.205 -1.081 10.786 1.00 95.81 101 ASP A N 1
ATOM 765 C CA . ASP A 1 101 ? -0.691 -0.675 9.712 1.00 95.81 101 ASP A CA 1
ATOM 766 C C . ASP A 1 101 ? -1.459 -1.895 9.198 1.00 95.81 101 ASP A C 1
ATOM 768 O O . ASP A 1 101 ? -0.885 -2.961 8.969 1.00 95.81 101 ASP A O 1
ATOM 772 N N . VAL A 1 102 ? -2.771 -1.729 9.079 1.00 96.44 102 VAL A N 1
ATOM 773 C CA . VAL A 1 102 ? -3.720 -2.728 8.569 1.00 96.44 102 VAL A CA 1
ATOM 774 C C . VAL A 1 102 ? -4.409 -2.245 7.295 1.00 96.44 102 VAL A C 1
ATOM 776 O O . VAL A 1 102 ? -4.948 -3.060 6.548 1.00 96.44 102 VAL A O 1
ATOM 779 N N . HIS A 1 103 ? -4.338 -0.940 7.019 1.00 97.31 103 HIS A N 1
ATOM 780 C CA . HIS A 1 103 ? -4.849 -0.334 5.800 1.00 97.31 103 HIS A CA 1
ATOM 781 C C . HIS A 1 103 ? -3.763 0.447 5.062 1.00 97.31 103 HIS A C 1
ATOM 783 O O . HIS A 1 103 ? -2.805 0.930 5.664 1.00 97.31 103 HIS A O 1
ATOM 789 N N . TYR A 1 104 ? -3.955 0.612 3.758 1.00 96.75 104 TYR A N 1
ATOM 790 C CA . TYR A 1 104 ? -3.216 1.559 2.934 1.00 96.75 104 TYR A CA 1
ATOM 791 C C . TYR A 1 104 ? -4.177 2.595 2.346 1.00 96.75 104 TYR A C 1
ATOM 793 O O . TYR A 1 104 ? -5.360 2.314 2.148 1.00 96.75 104 TYR A O 1
ATOM 801 N N . GLU A 1 105 ? -3.673 3.798 2.091 1.00 96.44 105 GLU A N 1
ATOM 802 C CA . GLU A 1 105 ? -4.433 4.839 1.398 1.00 96.44 105 GLU A CA 1
ATOM 803 C C . GLU A 1 105 ? -4.310 4.610 -0.114 1.00 96.44 105 GLU A C 1
ATOM 805 O O . GLU A 1 105 ? -3.196 4.524 -0.645 1.00 96.44 105 GLU A O 1
ATOM 810 N N . ASP A 1 106 ? -5.440 4.484 -0.807 1.00 95.31 106 ASP A N 1
ATOM 811 C CA . ASP A 1 106 ? -5.464 4.419 -2.266 1.00 95.31 106 ASP A CA 1
ATOM 812 C C . ASP A 1 106 ? -5.287 5.807 -2.907 1.00 95.31 106 ASP A C 1
ATOM 814 O O . ASP A 1 106 ? -5.222 6.841 -2.239 1.00 95.31 106 ASP A O 1
ATOM 818 N N . GLU A 1 107 ? -5.193 5.850 -4.235 1.00 93.50 107 GLU A N 1
ATOM 819 C CA . GLU A 1 107 ? -5.021 7.107 -4.976 1.00 93.50 107 GLU A CA 1
ATOM 820 C C . GLU A 1 107 ? -6.170 8.110 -4.808 1.00 93.50 107 GLU A C 1
ATOM 822 O O . GLU A 1 107 ? -5.979 9.303 -5.042 1.00 93.50 107 GLU A O 1
ATOM 827 N N . ASN A 1 108 ? -7.350 7.634 -4.411 1.00 93.06 108 ASN A N 1
ATOM 828 C CA . ASN A 1 108 ? -8.538 8.452 -4.202 1.00 93.06 108 ASN A CA 1
ATOM 829 C C . ASN A 1 108 ? -8.667 8.914 -2.741 1.00 93.06 108 ASN A C 1
ATOM 831 O O . ASN A 1 108 ? -9.597 9.651 -2.419 1.00 93.06 108 ASN A O 1
ATOM 835 N N . GLY A 1 109 ? -7.746 8.505 -1.865 1.00 93.38 109 GLY A N 1
ATOM 836 C CA . GLY A 1 109 ? -7.765 8.835 -0.444 1.00 93.38 109 GLY A CA 1
ATOM 837 C C . GLY A 1 109 ? -8.616 7.896 0.411 1.00 93.38 109 GLY A C 1
ATOM 838 O O . GLY A 1 109 ? -8.884 8.214 1.570 1.00 93.38 109 GLY A O 1
ATOM 839 N N . HIS A 1 110 ? -9.059 6.752 -0.121 1.00 94.94 110 HIS A N 1
ATOM 840 C CA . HIS A 1 110 ? -9.803 5.768 0.662 1.00 94.94 110 HIS A CA 1
ATOM 841 C C . HIS A 1 110 ? -8.870 4.747 1.311 1.00 94.94 110 HIS A C 1
ATOM 843 O O . HIS A 1 110 ? -7.858 4.335 0.743 1.00 94.94 110 HIS A O 1
ATOM 849 N N . TRP A 1 111 ? -9.252 4.291 2.502 1.00 96.38 111 TRP A N 1
ATOM 850 C CA . TRP A 1 111 ? -8.520 3.268 3.241 1.00 96.38 111 TRP A CA 1
ATOM 851 C C . TRP A 1 111 ? -8.945 1.862 2.820 1.00 96.38 111 TRP A C 1
ATOM 853 O O . TRP A 1 111 ? -10.068 1.417 3.086 1.00 96.38 111 TRP A O 1
ATOM 863 N N . GLN A 1 112 ? -8.008 1.151 2.206 1.00 95.94 112 GLN A N 1
ATOM 864 C CA . GLN A 1 112 ? -8.172 -0.214 1.721 1.00 95.94 112 GLN A CA 1
ATOM 865 C C . GLN A 1 112 ? -7.403 -1.196 2.604 1.00 95.94 112 GLN A C 1
ATOM 867 O O . GLN A 1 112 ? -6.374 -0.849 3.179 1.00 95.94 112 GLN A O 1
ATOM 872 N N . ASP A 1 113 ? -7.887 -2.433 2.708 1.00 95.56 113 ASP A N 1
ATOM 873 C CA . ASP A 1 113 ? -7.190 -3.496 3.436 1.00 95.56 113 ASP A CA 1
ATOM 874 C C . ASP A 1 113 ? -5.870 -3.864 2.753 1.00 95.56 113 ASP A C 1
ATOM 876 O O . ASP A 1 113 ? -5.807 -4.014 1.531 1.00 95.56 113 ASP A O 1
ATOM 880 N N . ILE A 1 114 ? -4.820 -4.051 3.554 1.00 95.62 114 ILE A N 1
ATOM 881 C CA . ILE A 1 114 ? -3.508 -4.450 3.046 1.00 95.62 114 ILE A CA 1
ATOM 882 C C . ILE A 1 114 ? -3.563 -5.847 2.420 1.00 95.62 114 ILE A C 1
ATOM 884 O O . ILE A 1 114 ? -4.044 -6.800 3.036 1.00 95.62 114 ILE A O 1
ATOM 888 N N . LYS A 1 115 ? -2.981 -5.977 1.224 1.00 94.81 115 LYS A N 1
ATOM 889 C CA . LYS A 1 115 ? -2.715 -7.265 0.572 1.00 94.81 115 LYS A CA 1
ATOM 890 C C . LYS A 1 115 ? -1.229 -7.393 0.272 1.00 94.81 115 LYS A C 1
ATOM 892 O O . LYS A 1 115 ? -0.616 -6.491 -0.291 1.00 94.81 115 LYS A O 1
ATOM 897 N N . THR A 1 116 ? -0.649 -8.526 0.649 1.00 92.62 116 THR A N 1
ATOM 898 C CA . THR A 1 116 ? 0.790 -8.805 0.515 1.00 92.62 116 THR A CA 1
ATOM 899 C C . THR A 1 116 ? 1.133 -9.527 -0.787 1.00 92.62 116 THR A C 1
ATOM 901 O O . THR A 1 116 ? 2.154 -10.207 -0.867 1.00 92.62 116 THR A O 1
ATOM 904 N N . ASP A 1 117 ? 0.269 -9.412 -1.793 1.00 92.75 117 ASP A N 1
ATOM 905 C CA . ASP A 1 117 ? 0.479 -10.032 -3.093 1.00 92.75 117 ASP A CA 1
ATOM 906 C C . ASP A 1 117 ? 1.625 -9.330 -3.827 1.00 92.75 117 ASP A C 1
ATOM 908 O O . ASP A 1 117 ? 1.693 -8.098 -3.899 1.00 92.75 117 ASP A O 1
ATOM 912 N N . LEU A 1 118 ? 2.540 -10.134 -4.366 1.00 93.25 118 LEU A N 1
ATOM 913 C CA . LEU A 1 118 ? 3.674 -9.662 -5.147 1.00 93.25 118 LEU A CA 1
ATOM 914 C C . LEU A 1 118 ? 3.352 -9.780 -6.633 1.00 93.25 118 LEU A C 1
ATOM 916 O O . LEU A 1 118 ? 3.022 -10.857 -7.124 1.00 93.25 118 LEU A O 1
ATOM 920 N N . ILE A 1 119 ? 3.482 -8.667 -7.348 1.00 92.75 119 ILE A N 1
ATOM 921 C CA . ILE A 1 119 ? 3.234 -8.570 -8.785 1.00 92.75 119 ILE A CA 1
ATOM 922 C C . ILE A 1 119 ? 4.560 -8.302 -9.491 1.00 92.75 119 ILE A C 1
ATOM 924 O O . ILE A 1 119 ? 5.373 -7.497 -9.036 1.00 92.75 119 ILE A O 1
ATOM 928 N N . ASP A 1 120 ? 4.786 -8.993 -10.605 1.00 94.00 120 ASP A N 1
ATOM 929 C CA . ASP A 1 120 ? 5.932 -8.753 -11.476 1.00 94.00 120 ASP A CA 1
ATOM 930 C C . ASP A 1 120 ? 5.763 -7.417 -12.212 1.00 94.00 120 ASP A C 1
ATOM 932 O O . ASP A 1 120 ? 4.762 -7.202 -12.896 1.00 94.00 120 ASP A O 1
ATOM 936 N N . GLU A 1 121 ? 6.754 -6.527 -12.119 1.00 92.69 121 GLU A N 1
ATOM 937 C CA . GLU A 1 121 ? 6.756 -5.256 -12.850 1.00 92.69 121 GLU A CA 1
ATOM 938 C C . GLU A 1 121 ? 6.584 -5.456 -14.368 1.00 92.69 121 GLU A C 1
ATOM 940 O O . GLU A 1 121 ? 6.002 -4.602 -15.039 1.00 92.69 121 GLU A O 1
ATOM 945 N N . ALA A 1 122 ? 7.064 -6.577 -14.924 1.00 91.56 122 ALA A N 1
ATOM 946 C CA . ALA A 1 122 ? 6.940 -6.879 -16.350 1.00 91.56 122 ALA A CA 1
ATOM 947 C C . ALA A 1 122 ? 5.493 -7.134 -16.810 1.00 91.56 122 ALA A C 1
ATOM 949 O O . ALA A 1 122 ? 5.169 -6.891 -17.977 1.00 91.56 122 ALA A O 1
ATOM 950 N N . ASP A 1 123 ? 4.644 -7.625 -15.907 1.00 89.44 123 ASP A N 1
ATOM 951 C CA . ASP A 1 123 ? 3.246 -7.983 -16.168 1.00 89.44 123 ASP A CA 1
ATOM 952 C C . ASP A 1 123 ? 2.271 -6.999 -15.493 1.00 89.44 123 ASP A C 1
ATOM 954 O O . ASP A 1 123 ? 1.070 -7.247 -15.399 1.00 89.44 123 ASP A O 1
ATOM 958 N N . LEU A 1 124 ? 2.788 -5.855 -15.043 1.00 89.19 124 LEU A N 1
ATOM 959 C CA . LEU A 1 124 ? 2.032 -4.818 -14.362 1.00 89.19 124 LEU A CA 1
ATOM 960 C C . LEU A 1 124 ? 1.026 -4.139 -15.307 1.00 89.19 124 LEU A C 1
ATOM 962 O O . LEU A 1 124 ? 1.408 -3.404 -16.220 1.00 89.19 124 LEU A O 1
ATOM 966 N N . ASP A 1 125 ? -0.264 -4.322 -15.022 1.00 83.00 125 ASP A N 1
ATOM 967 C CA . ASP A 1 125 ? -1.360 -3.579 -15.646 1.00 83.00 125 ASP A CA 1
ATOM 968 C C . ASP A 1 125 ? -2.113 -2.744 -14.600 1.00 83.00 125 ASP A C 1
ATOM 970 O O . ASP A 1 125 ? -2.856 -3.256 -13.759 1.00 83.00 125 ASP A O 1
ATOM 974 N N . VAL A 1 126 ? -1.911 -1.426 -14.662 1.00 75.56 126 VAL A N 1
ATOM 975 C CA . VAL A 1 126 ? -2.439 -0.442 -13.702 1.00 75.56 126 VAL A CA 1
ATOM 976 C C . VAL A 1 126 ? -3.969 -0.386 -13.693 1.00 75.56 126 VAL A C 1
ATOM 978 O O . VAL A 1 126 ? -4.550 0.043 -12.702 1.00 75.56 126 VAL A O 1
ATOM 981 N N . ALA A 1 127 ? -4.645 -0.827 -14.757 1.00 74.00 127 ALA A N 1
ATOM 982 C CA . ALA A 1 127 ? -6.104 -0.752 -14.833 1.00 74.00 127 ALA A CA 1
ATOM 983 C C . ALA A 1 127 ? -6.826 -1.736 -13.892 1.00 74.00 127 ALA A C 1
ATOM 985 O O . ALA A 1 127 ? -8.012 -1.559 -13.624 1.00 74.00 127 ALA A O 1
ATOM 986 N N . THR A 1 128 ? -6.134 -2.767 -13.396 1.00 76.69 128 THR A N 1
ATOM 987 C CA . THR A 1 128 ? -6.790 -3.916 -12.747 1.00 76.69 128 THR A CA 1
ATOM 988 C C . THR A 1 128 ? -6.781 -3.847 -11.217 1.00 76.69 128 THR A C 1
ATOM 990 O O . THR A 1 128 ? -7.619 -4.475 -10.571 1.00 76.69 128 THR A O 1
ATOM 993 N N . VAL A 1 129 ? -5.856 -3.097 -10.608 1.00 83.44 129 VAL A N 1
ATOM 994 C CA . VAL A 1 129 ? -5.610 -3.153 -9.156 1.00 83.44 129 VAL A CA 1
ATOM 995 C C . VAL A 1 129 ? -5.581 -1.754 -8.548 1.00 83.44 129 VAL A C 1
ATOM 997 O O . VAL A 1 129 ? -4.945 -0.848 -9.080 1.00 83.44 129 VAL A O 1
ATOM 1000 N N . ALA A 1 130 ? -6.243 -1.586 -7.399 1.00 90.00 130 ALA A N 1
ATOM 1001 C CA . ALA A 1 130 ? -6.176 -0.356 -6.616 1.00 90.00 130 ALA A CA 1
ATOM 1002 C C . ALA A 1 130 ? -4.750 -0.136 -6.094 1.00 90.00 130 ALA A C 1
ATOM 1004 O O . ALA A 1 130 ? -4.254 -0.927 -5.289 1.00 90.00 130 ALA A O 1
ATOM 1005 N N . LEU A 1 131 ? -4.106 0.941 -6.537 1.00 93.12 131 LEU A N 1
ATOM 1006 C CA . LEU A 1 131 ? -2.735 1.264 -6.161 1.00 93.12 131 LEU A CA 1
ATOM 1007 C C . LEU A 1 131 ? -2.676 2.019 -4.839 1.00 93.12 131 LEU A C 1
ATOM 1009 O O . LEU A 1 131 ? -3.496 2.896 -4.568 1.00 93.12 131 LEU A O 1
ATOM 1013 N N . SER A 1 132 ? -1.652 1.713 -4.051 1.00 95.69 132 SER A N 1
ATOM 1014 C CA . SER A 1 132 ? -1.268 2.541 -2.918 1.00 95.69 132 SER A CA 1
ATOM 1015 C C . SER A 1 132 ? -0.778 3.902 -3.383 1.00 95.69 132 SER A C 1
ATOM 1017 O O . SER A 1 132 ? 0.051 4.009 -4.289 1.00 95.69 132 SER A O 1
ATOM 1019 N N . LYS A 1 133 ? -1.235 4.954 -2.708 1.00 95.25 133 LYS A N 1
ATOM 1020 C CA . LYS A 1 133 ? -0.809 6.334 -2.948 1.00 95.25 133 LYS A CA 1
ATOM 1021 C C . LYS A 1 133 ? 0.710 6.510 -2.859 1.00 95.25 133 LYS A C 1
ATOM 1023 O O . LYS A 1 133 ? 1.265 7.335 -3.582 1.00 95.25 133 LYS A O 1
ATOM 1028 N N . ALA A 1 134 ? 1.382 5.723 -2.014 1.00 92.94 134 ALA A N 1
ATOM 1029 C CA . ALA A 1 134 ? 2.831 5.785 -1.824 1.00 92.94 134 ALA A CA 1
ATOM 1030 C C . ALA A 1 134 ? 3.620 5.381 -3.084 1.00 92.94 134 ALA A C 1
ATOM 1032 O O . ALA A 1 134 ? 4.620 6.018 -3.406 1.00 92.94 134 ALA A O 1
ATOM 1033 N N . SER A 1 135 ? 3.161 4.362 -3.816 1.00 92.75 135 SER A N 1
ATOM 1034 C CA . SER A 1 135 ? 3.856 3.808 -4.989 1.00 92.75 135 SER A CA 1
ATOM 1035 C C . SER A 1 135 ? 3.190 4.169 -6.322 1.00 92.75 135 SER A C 1
ATOM 1037 O O . SER A 1 135 ? 3.796 4.022 -7.384 1.00 92.75 135 SER A O 1
ATOM 1039 N N . ALA A 1 136 ? 1.972 4.714 -6.296 1.00 93.25 136 ALA A N 1
ATOM 1040 C CA . ALA A 1 136 ? 1.147 4.954 -7.475 1.00 93.25 136 ALA A CA 1
ATOM 1041 C C . ALA A 1 136 ? 1.846 5.719 -8.605 1.00 93.25 136 ALA A C 1
ATOM 1043 O O . ALA A 1 136 ? 1.748 5.333 -9.771 1.00 93.25 136 ALA A O 1
ATOM 1044 N N . LYS A 1 137 ? 2.575 6.795 -8.280 1.00 93.12 137 LYS A N 1
ATOM 1045 C CA . LYS A 1 137 ? 3.273 7.611 -9.285 1.00 93.12 137 LYS A CA 1
ATOM 1046 C C . LYS A 1 137 ? 4.335 6.801 -10.030 1.00 93.12 137 LYS A C 1
ATOM 1048 O O . LYS A 1 137 ? 4.401 6.866 -11.257 1.00 93.12 137 LYS A O 1
ATOM 1053 N N . GLU A 1 138 ? 5.157 6.058 -9.296 1.00 92.62 138 GLU A N 1
ATOM 1054 C CA . GLU A 1 138 ? 6.238 5.263 -9.875 1.00 92.62 138 GLU A CA 1
ATOM 1055 C C . GLU A 1 138 ? 5.682 4.078 -10.664 1.00 92.62 138 GLU A C 1
ATOM 1057 O O . GLU A 1 138 ? 6.059 3.875 -11.813 1.00 92.62 138 GLU A O 1
ATOM 1062 N N . VAL A 1 139 ? 4.709 3.364 -10.095 1.00 93.50 139 VAL A N 1
ATOM 1063 C CA . VAL A 1 139 ? 4.028 2.225 -10.725 1.00 93.50 139 VAL A CA 1
ATOM 1064 C C . VAL A 1 139 ? 3.362 2.644 -12.041 1.00 93.50 139 VAL A C 1
ATOM 1066 O O . VAL A 1 139 ? 3.492 1.952 -13.049 1.00 93.50 139 VAL A O 1
ATOM 1069 N N . LYS A 1 140 ? 2.713 3.816 -12.083 1.00 93.00 140 LYS A N 1
ATOM 1070 C CA . LYS A 1 140 ? 2.120 4.372 -13.310 1.00 93.00 140 LYS A CA 1
ATOM 1071 C C . LYS A 1 140 ? 3.152 4.704 -14.377 1.00 93.00 140 LYS A C 1
ATOM 1073 O O . LYS A 1 140 ? 2.892 4.465 -15.556 1.00 93.00 140 LYS A O 1
ATOM 1078 N N . GLN A 1 141 ? 4.286 5.284 -13.990 1.00 93.19 141 GLN A N 1
ATOM 1079 C CA . GLN A 1 141 ? 5.357 5.584 -14.936 1.00 93.19 141 GLN A CA 1
ATOM 1080 C C . GLN A 1 141 ? 5.970 4.291 -15.477 1.00 93.19 141 GLN A C 1
ATOM 1082 O O . GLN A 1 141 ? 6.072 4.113 -16.687 1.00 93.19 141 GLN A O 1
ATOM 1087 N N . LEU A 1 142 ? 6.266 3.348 -14.587 1.00 92.44 142 LEU A N 1
ATOM 1088 C CA . LEU A 1 142 ? 6.838 2.056 -14.927 1.00 92.44 142 LEU A CA 1
ATOM 1089 C C . LEU A 1 142 ? 5.934 1.248 -15.861 1.00 92.44 142 LEU A C 1
ATOM 1091 O O . LEU A 1 142 ? 6.417 0.670 -16.828 1.00 92.44 142 LEU A O 1
ATOM 1095 N N . ALA A 1 143 ? 4.624 1.235 -15.617 1.00 92.69 143 ALA A N 1
ATOM 1096 C CA . ALA A 1 143 ? 3.676 0.547 -16.486 1.00 92.69 143 ALA A CA 1
ATOM 1097 C C . ALA A 1 143 ? 3.661 1.130 -17.909 1.00 92.69 143 ALA A C 1
ATOM 1099 O O . ALA A 1 143 ? 3.577 0.379 -18.881 1.00 92.69 143 ALA A O 1
ATOM 1100 N N . LYS A 1 144 ? 3.792 2.458 -18.053 1.00 92.38 144 LYS A N 1
ATOM 1101 C CA . LYS A 1 144 ? 3.932 3.108 -19.368 1.00 92.38 144 LYS A CA 1
ATOM 1102 C C . LYS A 1 144 ? 5.244 2.706 -20.039 1.00 92.38 144 LYS A C 1
ATOM 1104 O O . LYS A 1 144 ? 5.222 2.224 -21.167 1.00 92.38 144 LYS A O 1
ATOM 1109 N N . ASP A 1 145 ? 6.357 2.810 -19.318 1.00 92.69 145 ASP A N 1
ATOM 1110 C CA . ASP A 1 145 ? 7.683 2.474 -19.842 1.00 92.69 145 ASP A CA 1
ATOM 1111 C C . ASP A 1 145 ? 7.772 0.993 -20.250 1.00 92.69 145 ASP A C 1
ATOM 1113 O O . ASP A 1 145 ? 8.338 0.651 -21.291 1.00 92.69 145 ASP A O 1
ATOM 1117 N N . ASN A 1 146 ? 7.180 0.095 -19.458 1.00 93.06 146 ASN A N 1
ATOM 1118 C CA . ASN A 1 146 ? 7.140 -1.336 -19.744 1.00 93.06 146 ASN A CA 1
ATOM 1119 C C . ASN A 1 146 ? 6.228 -1.648 -20.927 1.00 93.06 146 ASN A C 1
ATOM 1121 O O . ASN A 1 146 ? 6.586 -2.495 -21.744 1.00 93.06 146 ASN A O 1
ATOM 1125 N N . LYS A 1 147 ? 5.103 -0.942 -21.083 1.00 91.75 147 LYS A N 1
ATOM 1126 C CA . LYS A 1 147 ? 4.252 -1.052 -22.275 1.00 91.75 147 LYS A CA 1
ATOM 1127 C C . LYS A 1 147 ? 5.016 -0.652 -23.538 1.00 91.75 147 LYS A C 1
ATOM 1129 O O . LYS A 1 147 ? 4.987 -1.391 -24.525 1.00 91.75 147 LYS A O 1
ATOM 1134 N N . ASP A 1 148 ? 5.766 0.446 -23.485 1.00 92.44 148 ASP A N 1
ATOM 1135 C CA . ASP A 1 148 ? 6.587 0.912 -24.603 1.00 92.44 148 ASP A CA 1
ATOM 1136 C C . ASP A 1 148 ? 7.717 -0.076 -24.926 1.00 92.44 148 ASP A C 1
ATOM 1138 O O . ASP A 1 148 ? 7.891 -0.463 -26.084 1.00 92.44 148 ASP A O 1
ATOM 1142 N N . LYS A 1 149 ? 8.449 -0.566 -23.918 1.00 92.75 149 LYS A N 1
ATOM 1143 C CA . LYS A 1 149 ? 9.502 -1.584 -24.100 1.00 92.75 149 LYS A CA 1
ATOM 1144 C C . LYS A 1 149 ? 8.947 -2.908 -24.622 1.00 92.75 149 LYS A C 1
ATOM 1146 O O . LYS A 1 149 ? 9.563 -3.521 -25.492 1.00 92.75 149 LYS A O 1
ATOM 1151 N N . LYS A 1 150 ? 7.775 -3.335 -24.143 1.00 90.94 150 LYS A N 1
ATOM 1152 C CA . LYS A 1 150 ? 7.085 -4.548 -24.605 1.00 90.94 150 LYS A CA 1
ATOM 1153 C C . LYS A 1 150 ? 6.677 -4.423 -26.071 1.00 90.94 150 LYS A C 1
ATOM 1155 O O . LYS A 1 150 ? 6.905 -5.356 -26.831 1.00 90.94 150 LYS A O 1
ATOM 1160 N N . SER A 1 151 ? 6.173 -3.259 -26.492 1.00 90.75 151 SER A N 1
ATOM 1161 C CA . SER A 1 151 ? 5.828 -3.001 -27.901 1.00 90.75 151 SER A CA 1
ATOM 1162 C C . SER A 1 151 ? 7.036 -3.072 -28.846 1.00 90.75 151 SER A C 1
ATOM 1164 O O . SER A 1 151 ? 6.898 -3.466 -29.999 1.00 90.75 151 SER A O 1
ATOM 1166 N N . LYS A 1 152 ? 8.233 -2.754 -28.338 1.00 94.25 152 LYS A N 1
ATOM 1167 C CA . LYS A 1 152 ? 9.508 -2.820 -29.070 1.00 94.25 152 LYS A CA 1
ATOM 1168 C C . LYS A 1 152 ? 10.236 -4.161 -28.914 1.00 94.25 152 LYS A C 1
ATOM 1170 O O . LYS A 1 152 ? 11.341 -4.298 -29.426 1.00 94.25 152 LYS A O 1
ATOM 1175 N N . ASN A 1 153 ? 9.653 -5.126 -28.197 1.00 91.38 153 ASN A N 1
ATOM 1176 C CA . ASN A 1 153 ? 10.285 -6.397 -27.821 1.00 91.38 153 ASN A CA 1
ATOM 1177 C C . ASN A 1 153 ? 11.639 -6.232 -27.087 1.00 91.38 153 ASN A C 1
ATOM 1179 O O . ASN A 1 153 ? 12.554 -7.033 -27.244 1.00 91.38 153 ASN A O 1
ATOM 1183 N N . GLN A 1 154 ? 11.771 -5.161 -26.297 1.00 92.00 154 GLN A N 1
ATOM 1184 C CA . GLN A 1 154 ? 12.981 -4.771 -25.553 1.00 92.00 154 GLN A CA 1
ATOM 1185 C C . GLN A 1 154 ? 12.825 -4.939 -24.031 1.00 92.00 154 GLN A C 1
ATOM 1187 O O . GLN A 1 154 ? 13.635 -4.428 -23.257 1.00 92.00 154 GLN A O 1
ATOM 1192 N N . LEU A 1 155 ? 11.757 -5.597 -23.572 1.00 91.19 155 LEU A N 1
ATOM 1193 C CA . LEU A 1 155 ? 11.506 -5.798 -22.148 1.00 91.19 155 LEU A CA 1
ATOM 1194 C C . LEU A 1 155 ? 12.239 -7.047 -21.647 1.00 91.19 155 LEU A C 1
ATOM 1196 O O . LEU A 1 155 ? 11.821 -8.170 -21.925 1.00 91.19 155 LEU A O 1
ATOM 1200 N N . ASP A 1 156 ? 13.297 -6.850 -20.863 1.00 90.88 156 ASP A N 1
ATOM 1201 C CA . ASP A 1 156 ? 13.985 -7.943 -20.180 1.00 90.88 156 ASP A CA 1
ATOM 1202 C C . ASP A 1 156 ? 13.343 -8.227 -18.812 1.00 90.88 156 ASP A C 1
ATOM 1204 O O . ASP A 1 156 ? 13.533 -7.494 -17.839 1.00 90.88 156 ASP A O 1
ATOM 1208 N N . ARG A 1 157 ? 12.599 -9.336 -18.733 1.00 91.75 157 ARG A N 1
ATOM 1209 C CA . ARG A 1 157 ? 11.934 -9.814 -17.508 1.00 91.75 157 ARG A CA 1
ATOM 1210 C C . ARG A 1 157 ? 12.904 -10.235 -16.403 1.00 91.75 157 ARG A C 1
ATOM 1212 O O . ARG A 1 157 ? 12.488 -10.365 -15.251 1.00 91.75 157 ARG A O 1
ATOM 1219 N N . SER A 1 158 ? 14.171 -10.490 -16.722 1.00 90.06 158 SER A N 1
ATOM 1220 C CA . SER A 1 158 ? 15.179 -10.846 -15.719 1.00 90.06 158 SER A CA 1
ATOM 1221 C C . SER A 1 158 ? 15.649 -9.632 -14.913 1.00 90.06 158 SER A C 1
ATOM 1223 O O . SER A 1 158 ? 16.083 -9.795 -13.777 1.00 90.06 158 SER A O 1
ATOM 1225 N N . GLN A 1 159 ? 15.525 -8.429 -15.487 1.00 90.06 159 GLN A N 1
ATOM 1226 C CA . GLN A 1 159 ? 15.957 -7.159 -14.890 1.00 90.06 159 GLN A CA 1
ATOM 1227 C C . GLN A 1 159 ? 14.832 -6.424 -14.142 1.00 90.06 159 GLN A C 1
ATOM 1229 O O . GLN A 1 159 ? 15.072 -5.406 -13.498 1.00 90.06 159 GLN A O 1
ATOM 1234 N N . THR A 1 160 ? 13.597 -6.916 -14.231 1.00 92.81 160 THR A N 1
ATOM 1235 C CA . THR A 1 160 ? 12.441 -6.387 -13.490 1.00 92.81 160 THR A CA 1
ATOM 1236 C C . THR A 1 160 ? 12.383 -6.928 -12.063 1.00 92.81 160 THR A C 1
ATOM 1238 O O . THR A 1 160 ? 12.951 -7.977 -11.764 1.00 92.81 160 THR A O 1
ATOM 1241 N N . SER A 1 161 ? 11.656 -6.242 -11.187 1.00 94.94 161 SER A N 1
ATOM 1242 C CA . SER A 1 161 ? 11.461 -6.629 -9.785 1.00 94.94 161 SER A CA 1
ATOM 1243 C C . SER A 1 161 ? 10.029 -7.085 -9.499 1.00 94.94 161 SER A C 1
ATOM 1245 O O . SER A 1 161 ? 9.129 -6.899 -10.314 1.00 94.94 161 SER A O 1
ATOM 1247 N N . TYR A 1 162 ? 9.816 -7.680 -8.328 1.00 94.75 162 TYR A N 1
ATOM 1248 C CA . TYR A 1 162 ? 8.483 -7.850 -7.758 1.00 94.75 162 TYR A CA 1
ATOM 1249 C C . TYR A 1 162 ? 8.122 -6.632 -6.916 1.00 94.75 162 TYR A C 1
ATOM 1251 O O . TYR A 1 162 ? 8.969 -6.116 -6.182 1.00 94.75 162 TYR A O 1
ATOM 1259 N N . ARG A 1 163 ? 6.863 -6.202 -6.983 1.00 94.19 163 ARG A N 1
ATOM 1260 C CA . ARG A 1 163 ? 6.326 -5.135 -6.140 1.00 94.19 163 ARG A CA 1
ATOM 1261 C C . ARG A 1 163 ? 5.054 -5.552 -5.432 1.00 94.19 163 ARG A C 1
ATOM 1263 O O . ARG A 1 163 ? 4.225 -6.258 -5.999 1.00 94.19 163 ARG A O 1
ATOM 1270 N N . ALA A 1 164 ? 4.884 -5.043 -4.219 1.00 94.38 164 ALA A N 1
ATOM 1271 C CA . ALA A 1 164 ? 3.607 -5.075 -3.521 1.00 94.38 164 ALA A CA 1
ATOM 1272 C C . ALA A 1 164 ? 2.883 -3.742 -3.757 1.00 94.38 164 ALA A C 1
ATOM 1274 O O . ALA A 1 164 ? 3.368 -2.682 -3.369 1.00 94.38 164 ALA A O 1
ATOM 1275 N N . LEU A 1 165 ? 1.728 -3.789 -4.426 1.00 94.25 165 LEU A N 1
ATOM 1276 C CA . LEU A 1 165 ? 0.994 -2.579 -4.829 1.00 94.25 165 LEU A CA 1
ATOM 1277 C C . LEU A 1 165 ? 0.002 -2.086 -3.766 1.00 94.25 165 LEU A C 1
ATOM 1279 O O . LEU A 1 165 ? -0.407 -0.927 -3.801 1.00 94.25 165 LEU A O 1
ATOM 1283 N N . GLN A 1 166 ? -0.397 -2.963 -2.842 1.00 95.25 166 GLN A N 1
ATOM 1284 C CA . GLN A 1 166 ? -1.536 -2.784 -1.930 1.00 95.25 166 GLN A CA 1
ATOM 1285 C C . GLN A 1 166 ? -1.090 -2.716 -0.463 1.00 95.25 166 GLN A C 1
ATOM 1287 O O . GLN A 1 166 ? -1.647 -3.369 0.419 1.00 95.25 166 GLN A O 1
ATOM 1292 N N . ILE A 1 167 ? -0.032 -1.945 -0.221 1.00 95.81 167 ILE A N 1
ATOM 1293 C CA . ILE A 1 167 ? 0.614 -1.741 1.081 1.00 95.81 167 ILE A CA 1
ATOM 1294 C C . ILE A 1 167 ? 0.952 -0.251 1.273 1.00 95.81 167 ILE A C 1
ATOM 1296 O O . ILE A 1 167 ? 1.081 0.478 0.289 1.00 95.81 167 ILE A O 1
ATOM 1300 N N . PRO A 1 168 ? 1.122 0.242 2.512 1.00 95.19 168 PRO A N 1
ATOM 1301 C CA . PRO A 1 168 ? 1.324 1.672 2.775 1.00 95.19 168 PRO A CA 1
ATOM 1302 C C . PRO A 1 168 ? 2.748 2.188 2.487 1.00 95.19 168 PRO A C 1
ATOM 1304 O O . PRO A 1 168 ? 3.061 3.337 2.786 1.00 95.19 168 PRO A O 1
ATOM 1307 N N . TYR A 1 169 ? 3.620 1.363 1.914 1.00 93.81 169 TYR A N 1
ATOM 1308 C CA . TYR A 1 169 ? 5.010 1.685 1.595 1.00 93.81 169 TYR A CA 1
ATOM 1309 C C . TYR A 1 169 ? 5.371 1.107 0.223 1.00 93.81 169 TYR A C 1
ATOM 1311 O O . TYR A 1 169 ? 4.709 0.192 -0.260 1.00 93.81 169 TYR A O 1
ATOM 1319 N N . ASP A 1 170 ? 6.401 1.648 -0.427 1.00 92.69 170 ASP A N 1
ATOM 1320 C CA . ASP A 1 170 ? 6.895 1.094 -1.689 1.00 92.69 170 ASP A CA 1
ATOM 1321 C C . ASP A 1 170 ? 7.866 -0.057 -1.400 1.00 92.69 170 ASP A C 1
ATOM 1323 O O . ASP A 1 170 ? 8.935 0.143 -0.821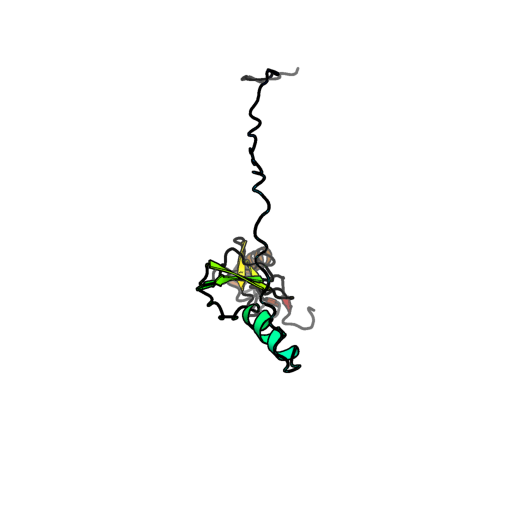 1.00 92.69 170 ASP A O 1
ATOM 1327 N N . VAL A 1 171 ? 7.467 -1.280 -1.755 1.00 93.19 171 VAL A N 1
ATOM 1328 C CA . VAL A 1 171 ? 8.309 -2.478 -1.631 1.00 93.19 171 VAL A CA 1
ATOM 1329 C C . VAL A 1 171 ? 8.683 -2.953 -3.010 1.00 93.19 171 VAL A C 1
ATOM 1331 O O . VAL A 1 171 ? 7.817 -3.283 -3.822 1.00 93.19 171 VAL A O 1
ATOM 1334 N N . LYS A 1 172 ? 9.990 -3.079 -3.213 1.00 93.00 172 LYS A N 1
ATOM 1335 C CA . LYS A 1 172 ? 10.592 -3.628 -4.414 1.00 93.00 172 LYS A CA 1
ATOM 1336 C C . LYS A 1 172 ? 11.544 -4.751 -4.032 1.00 93.00 172 LYS A C 1
ATOM 1338 O O . LYS A 1 172 ? 12.432 -4.561 -3.207 1.00 93.00 172 LYS A O 1
ATOM 1343 N N . ILE A 1 173 ? 11.355 -5.912 -4.646 1.00 94.25 173 ILE A N 1
ATOM 1344 C CA . ILE A 1 173 ? 12.191 -7.093 -4.431 1.00 94.25 173 ILE A CA 1
ATOM 1345 C C . ILE A 1 173 ? 12.840 -7.455 -5.769 1.00 94.25 173 ILE A C 1
ATOM 1347 O O . ILE A 1 173 ? 12.126 -7.867 -6.691 1.00 94.25 173 ILE A O 1
ATOM 1351 N N . PRO A 1 174 ? 14.167 -7.301 -5.920 1.00 94.38 174 PRO A N 1
ATOM 1352 C CA . PRO A 1 174 ? 14.840 -7.643 -7.165 1.00 94.38 174 PRO A CA 1
ATOM 1353 C C . PRO A 1 174 ? 14.789 -9.154 -7.412 1.00 94.38 174 PRO A C 1
ATOM 1355 O O . PRO A 1 174 ? 14.904 -9.958 -6.488 1.00 94.38 174 PRO A O 1
ATOM 1358 N N . LYS A 1 175 ? 14.654 -9.560 -8.680 1.00 93.56 175 LYS A N 1
ATOM 1359 C CA . LYS A 1 175 ? 14.725 -10.982 -9.065 1.00 93.56 175 LYS A CA 1
ATOM 1360 C C . LYS A 1 175 ? 16.148 -11.528 -8.998 1.00 93.56 175 LYS A C 1
ATOM 1362 O O . LYS A 1 175 ? 16.347 -12.725 -8.795 1.00 93.56 175 LYS A O 1
ATOM 1367 N N . GLN A 1 176 ? 17.139 -10.660 -9.197 1.00 91.94 176 GLN A N 1
ATOM 1368 C CA . GLN A 1 176 ? 18.550 -11.021 -9.191 1.00 91.94 176 GLN A CA 1
ATOM 1369 C C . GLN A 1 176 ? 19.229 -10.553 -7.907 1.00 91.94 176 GLN A C 1
ATOM 1371 O O . GLN A 1 176 ? 19.121 -9.401 -7.505 1.00 91.94 176 GLN A O 1
ATOM 1376 N N . TRP A 1 177 ? 20.020 -11.443 -7.312 1.00 85.38 177 TRP A N 1
ATOM 1377 C CA . TRP A 1 177 ? 20.713 -11.195 -6.044 1.00 85.38 177 TRP A CA 1
ATOM 1378 C C . TRP A 1 177 ? 21.811 -10.132 -6.167 1.00 85.38 177 TRP A C 1
ATOM 1380 O O . TRP A 1 177 ? 22.198 -9.521 -5.183 1.00 85.38 177 TRP A O 1
ATOM 1390 N N . LYS A 1 178 ? 22.306 -9.895 -7.388 1.00 86.00 178 LYS A N 1
ATOM 1391 C CA . LYS A 1 178 ? 23.330 -8.881 -7.679 1.00 86.00 178 LYS A CA 1
ATOM 1392 C C . LYS A 1 178 ? 22.789 -7.442 -7.678 1.00 86.00 178 LYS A C 1
ATOM 1394 O O . LYS A 1 178 ? 23.566 -6.524 -7.901 1.00 86.00 178 LYS A O 1
ATOM 1399 N N . GLN A 1 179 ? 21.479 -7.255 -7.508 1.00 74.94 179 GLN A N 1
ATOM 1400 C CA . GLN A 1 179 ? 20.790 -5.965 -7.636 1.00 74.94 179 GLN A CA 1
ATOM 1401 C C . GLN A 1 179 ? 20.239 -5.430 -6.299 1.00 74.94 179 GLN A C 1
ATOM 1403 O O . GLN A 1 179 ? 19.431 -4.502 -6.322 1.00 74.94 179 GLN A O 1
ATOM 1408 N N . GLY A 1 180 ? 20.624 -6.031 -5.165 1.00 59.59 180 GLY A N 1
ATOM 1409 C CA . GLY A 1 180 ? 20.146 -5.690 -3.817 1.00 59.59 180 GLY A CA 1
ATOM 1410 C C . GLY A 1 180 ? 21.173 -4.975 -2.954 1.00 59.59 180 GLY A C 1
ATOM 1411 O O . GLY A 1 180 ? 22.384 -5.121 -3.234 1.00 59.59 180 GLY A O 1
#